Protein AF-A0A925I3B8-F1 (afdb_monomer_lite)

pLDDT: mean 71.31, std 17.59, range [42.91, 94.31]

Foldseek 3Di:
DDDDDDDDDDDDDDDDDDDDDDDPDPPPDPDDDDDDDDDPPPQADWDWDDDPNDIDTDGDNDDCPPHHDDDDDDDDDDD

Secondary structure (DSSP, 8-state):
-PPPP---------------------------------------EEEEEEETTEEEEEEESS--TT-PPPP----PPP-

Structure (mmCIF, N/CA/C/O backbone):
data_AF-A0A925I3B8-F1
#
_entry.id   AF-A0A925I3B8-F1
#
loop_
_atom_site.group_PDB
_atom_site.id
_atom_site.type_symbol
_atom_site.label_atom_id
_atom_site.label_alt_id
_atom_site.label_comp_id
_atom_site.label_asym_id
_atom_site.label_entity_id
_atom_site.label_seq_id
_atom_site.pdbx_PDB_ins_code
_atom_site.Cartn_x
_atom_site.Cartn_y
_atom_site.Cartn_z
_atom_site.occupancy
_atom_site.B_iso_or_equiv
_atom_site.auth_seq_id
_atom_site.auth_comp_id
_atom_site.auth_asym_id
_atom_site.auth_atom_id
_atom_site.pdbx_PDB_model_num
ATOM 1 N N . ALA A 1 1 ? 7.437 -1.843 -63.030 1.00 49.12 1 ALA A N 1
ATOM 2 C CA . ALA A 1 1 ? 8.874 -1.893 -63.367 1.00 49.12 1 ALA A CA 1
ATOM 3 C C . ALA A 1 1 ? 9.655 -1.282 -62.209 1.00 49.12 1 ALA A C 1
ATOM 5 O O . ALA A 1 1 ? 9.255 -0.224 -61.742 1.00 49.12 1 ALA A O 1
ATOM 6 N N . ALA A 1 2 ? 10.678 -1.968 -61.695 1.00 50.91 2 ALA A N 1
ATOM 7 C CA . ALA A 1 2 ? 11.512 -1.489 -60.591 1.00 50.91 2 ALA A CA 1
ATOM 8 C C . ALA A 1 2 ? 12.701 -0.691 -61.153 1.00 50.91 2 ALA A C 1
ATOM 10 O O . ALA A 1 2 ? 13.371 -1.167 -62.067 1.00 50.91 2 ALA A O 1
ATOM 11 N N . GLY A 1 3 ? 12.927 0.525 -60.653 1.00 49.94 3 GLY A N 1
ATOM 12 C CA . GLY A 1 3 ? 14.042 1.378 -61.071 1.00 49.94 3 GLY A CA 1
ATOM 13 C C . GLY A 1 3 ? 15.283 1.119 -60.221 1.00 49.94 3 GLY A C 1
ATOM 14 O O . GLY A 1 3 ? 15.190 1.091 -58.996 1.00 49.94 3 GLY A O 1
ATOM 15 N N . ALA A 1 4 ? 16.438 0.935 -60.859 1.00 72.38 4 ALA A N 1
ATOM 16 C CA . ALA A 1 4 ? 17.724 0.874 -60.175 1.00 72.38 4 ALA A CA 1
ATOM 17 C C . ALA A 1 4 ? 18.340 2.276 -60.109 1.00 72.38 4 ALA A C 1
ATOM 19 O O . ALA A 1 4 ? 18.384 2.987 -61.112 1.00 72.38 4 ALA A O 1
ATOM 20 N N . ILE A 1 5 ? 18.831 2.659 -58.932 1.00 58.25 5 ILE A N 1
ATOM 21 C CA . ILE A 1 5 ? 19.637 3.866 -58.750 1.00 58.25 5 ILE A CA 1
ATOM 22 C C . ILE A 1 5 ? 21.096 3.414 -58.716 1.00 58.25 5 ILE A C 1
ATOM 24 O O . ILE A 1 5 ? 21.484 2.650 -57.835 1.00 58.25 5 ILE A O 1
ATOM 28 N N . ALA A 1 6 ? 21.897 3.873 -59.675 1.00 55.62 6 ALA A N 1
ATOM 29 C CA . ALA A 1 6 ? 23.342 3.687 -59.676 1.00 55.62 6 ALA A CA 1
ATOM 30 C C . ALA A 1 6 ? 24.004 5.038 -59.382 1.00 55.62 6 ALA A C 1
ATOM 32 O O . ALA A 1 6 ? 23.925 5.960 -60.190 1.00 55.62 6 ALA A O 1
ATOM 33 N N . GLY A 1 7 ? 24.634 5.166 -58.215 1.00 54.81 7 GLY A N 1
ATOM 34 C CA . GLY A 1 7 ? 25.528 6.280 -57.902 1.00 54.81 7 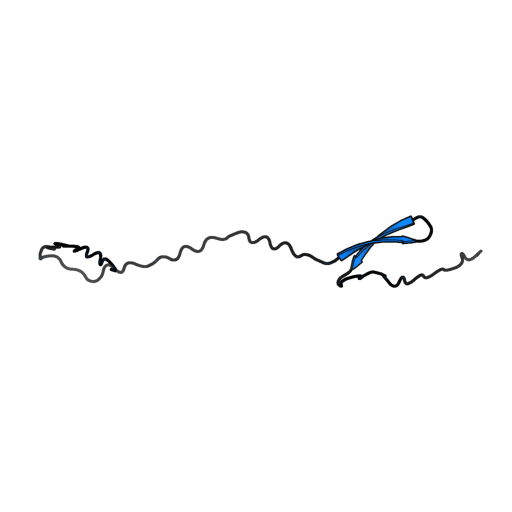GLY A CA 1
ATOM 35 C C . GLY A 1 7 ? 26.974 5.820 -58.052 1.00 54.81 7 GLY A C 1
ATOM 36 O O . GLY A 1 7 ? 27.377 4.867 -57.390 1.00 54.81 7 GLY A O 1
ATOM 37 N N . ALA A 1 8 ? 27.757 6.471 -58.912 1.00 72.19 8 ALA A N 1
ATOM 38 C CA . ALA A 1 8 ? 29.195 6.236 -59.001 1.00 72.19 8 ALA A CA 1
ATOM 39 C C . ALA A 1 8 ? 29.923 7.246 -58.110 1.00 72.19 8 ALA A C 1
ATOM 41 O O . ALA A 1 8 ? 29.795 8.454 -58.305 1.00 72.19 8 ALA A O 1
ATOM 42 N N . VAL A 1 9 ? 30.696 6.759 -57.139 1.00 67.81 9 VAL A N 1
ATOM 43 C CA . VAL A 1 9 ? 31.600 7.604 -56.352 1.00 67.81 9 VAL A CA 1
ATOM 44 C C . VAL A 1 9 ? 32.994 7.463 -56.955 1.00 67.81 9 VAL A C 1
ATOM 46 O O . VAL A 1 9 ? 33.641 6.430 -56.801 1.00 67.81 9 VAL A O 1
ATOM 49 N N . ALA A 1 10 ? 33.446 8.485 -57.681 1.00 62.84 10 ALA A N 1
ATOM 50 C CA . ALA A 1 10 ? 34.827 8.581 -58.141 1.00 62.84 10 ALA A CA 1
ATOM 51 C C . ALA A 1 10 ? 35.651 9.290 -57.058 1.00 62.84 10 ALA A C 1
ATOM 53 O O . ALA A 1 10 ? 35.483 10.485 -56.826 1.00 62.84 10 ALA A O 1
ATOM 54 N N . GLY A 1 11 ? 36.514 8.548 -56.3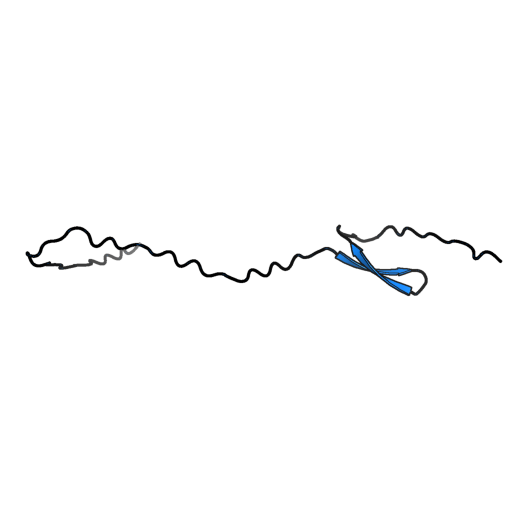63 1.00 52.47 11 GLY A N 1
ATOM 55 C CA . GLY A 1 11 ? 37.478 9.107 -55.419 1.00 52.47 11 GLY A CA 1
ATOM 56 C C . GLY A 1 11 ? 38.877 9.102 -56.024 1.00 52.47 11 GLY A C 1
ATOM 57 O O . GLY A 1 11 ? 39.477 8.039 -56.147 1.00 52.47 11 GLY A O 1
ATOM 58 N N . ASP A 1 12 ? 39.407 10.272 -56.379 1.00 59.00 12 ASP A N 1
ATOM 59 C CA . ASP A 1 12 ? 40.834 10.437 -56.670 1.00 59.00 12 ASP A CA 1
ATOM 60 C C . ASP A 1 12 ? 41.558 10.705 -55.342 1.00 59.00 12 ASP A C 1
ATOM 62 O O . ASP A 1 12 ? 41.301 11.705 -54.666 1.00 59.00 12 ASP A O 1
ATOM 66 N N . ARG A 1 13 ? 42.443 9.793 -54.932 1.00 58.59 13 ARG A N 1
ATOM 67 C CA . ARG A 1 13 ? 43.477 10.098 -53.938 1.00 58.59 13 ARG A CA 1
ATOM 68 C C . ARG A 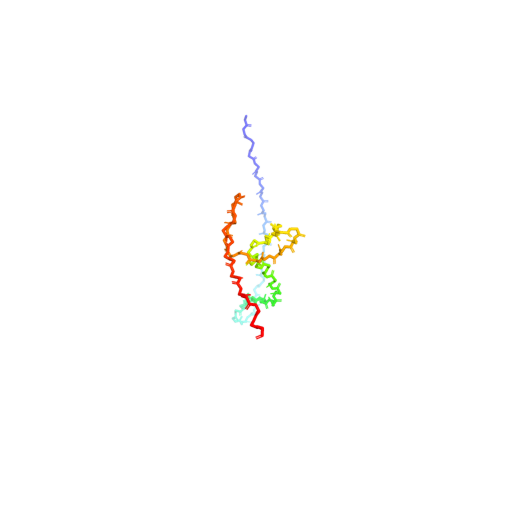1 13 ? 44.838 9.717 -54.496 1.00 58.59 13 ARG A C 1
ATOM 70 O O . ARG A 1 13 ? 45.334 8.618 -54.271 1.00 58.59 13 ARG A O 1
ATOM 77 N N . ARG A 1 14 ? 45.473 10.675 -55.167 1.00 45.97 14 ARG A N 1
ATOM 78 C CA . ARG A 1 14 ? 46.935 10.755 -55.252 1.00 45.97 14 ARG A CA 1
ATOM 79 C C . ARG A 1 14 ? 47.481 11.211 -53.900 1.00 45.97 14 ARG A C 1
ATOM 81 O O . ARG A 1 14 ? 47.285 12.360 -53.516 1.00 45.97 14 ARG A O 1
ATOM 88 N N . VAL A 1 15 ? 48.174 10.327 -53.186 1.00 52.06 15 VAL A N 1
ATOM 89 C CA . VAL A 1 15 ? 48.996 10.709 -52.031 1.00 52.06 15 VAL A CA 1
ATOM 90 C C . VAL A 1 15 ? 50.458 10.547 -52.419 1.00 52.06 15 VAL A C 1
ATOM 92 O O . VAL A 1 15 ? 50.895 9.493 -52.875 1.00 52.06 15 VAL A O 1
ATOM 95 N N . ASN A 1 16 ? 51.150 11.674 -52.311 1.00 46.50 16 ASN A N 1
ATOM 96 C CA . ASN A 1 16 ? 52.512 11.941 -52.729 1.00 46.50 16 ASN A CA 1
ATOM 97 C C . ASN A 1 16 ? 53.528 11.046 -52.001 1.00 46.50 16 ASN A C 1
ATOM 99 O O . ASN A 1 16 ? 53.400 10.776 -50.809 1.00 46.50 16 ASN A O 1
ATOM 103 N N . SER A 1 17 ? 54.540 10.616 -52.747 1.00 52.19 17 SER A N 1
ATOM 104 C CA . SER A 1 17 ? 55.681 9.842 -52.273 1.00 52.19 17 SER A CA 1
ATOM 105 C C . SER A 1 17 ? 56.566 10.688 -51.357 1.00 52.19 17 SER A C 1
ATOM 107 O O . SER A 1 17 ? 57.005 11.768 -51.746 1.00 52.19 17 SER A O 1
ATOM 109 N N . GLY A 1 18 ? 56.872 10.163 -50.170 1.00 48.28 18 GLY A N 1
ATOM 110 C CA . GLY A 1 18 ? 57.990 10.625 -49.353 1.00 48.28 18 GLY A CA 1
ATOM 111 C C . GLY A 1 18 ? 57.634 10.827 -47.886 1.00 48.28 18 GLY A C 1
ATOM 112 O O . GLY A 1 18 ? 56.683 11.533 -47.576 1.00 48.28 18 GLY A O 1
ATOM 113 N N . ASN A 1 19 ? 58.482 10.263 -47.018 1.00 44.94 19 ASN A N 1
ATOM 114 C CA . ASN A 1 19 ? 58.636 10.529 -45.581 1.00 44.94 19 ASN A CA 1
ATOM 115 C C . ASN A 1 19 ? 58.190 9.385 -44.640 1.00 44.94 19 ASN A C 1
ATOM 117 O O . ASN A 1 19 ? 57.052 9.307 -44.197 1.00 44.94 19 ASN A O 1
ATOM 121 N N . THR A 1 20 ? 59.152 8.496 -44.364 1.00 43.44 20 THR A N 1
ATOM 122 C CA . THR A 1 20 ? 59.561 8.024 -43.022 1.00 43.44 20 THR A CA 1
ATOM 123 C C . THR A 1 20 ? 58.529 7.990 -41.890 1.00 43.44 20 THR A C 1
ATOM 125 O O . THR A 1 20 ? 58.069 9.026 -41.424 1.00 43.44 20 THR A O 1
ATOM 128 N N . GLY A 1 21 ? 58.365 6.802 -41.300 1.00 42.91 21 GLY A N 1
ATOM 129 C CA . GLY A 1 21 ? 57.899 6.640 -39.919 1.00 42.91 21 GLY A CA 1
ATOM 130 C C . GLY A 1 21 ? 56.617 5.826 -39.826 1.00 42.91 21 GLY A C 1
ATOM 131 O O . GLY A 1 21 ? 55.584 6.204 -40.365 1.00 42.91 21 GLY A O 1
ATOM 132 N N . GLY A 1 22 ? 56.702 4.672 -39.170 1.00 44.38 22 GLY A N 1
ATOM 133 C CA . GLY A 1 22 ? 55.606 3.722 -39.058 1.00 44.38 22 GLY A CA 1
ATOM 134 C C . GLY A 1 22 ? 54.396 4.279 -38.309 1.00 44.38 22 GLY A C 1
ATOM 135 O O . GLY A 1 22 ? 54.532 4.876 -37.249 1.00 44.38 22 GLY A O 1
ATOM 136 N N . GLY A 1 23 ? 53.221 3.995 -38.874 1.00 43.53 23 GLY A N 1
ATOM 137 C CA . GLY A 1 23 ? 51.969 3.754 -38.161 1.00 43.53 23 GLY A CA 1
ATOM 138 C C . GLY A 1 23 ? 51.418 4.906 -37.329 1.00 43.53 23 GLY A C 1
ATOM 139 O O . GLY A 1 23 ? 51.576 4.922 -36.113 1.00 43.53 23 GLY A O 1
ATOM 140 N N . MET A 1 24 ? 50.622 5.782 -37.947 1.00 47.50 24 MET A N 1
ATOM 141 C CA . MET A 1 24 ? 49.567 6.464 -37.195 1.00 47.50 24 MET A CA 1
ATOM 142 C C . MET A 1 24 ? 48.513 5.416 -36.815 1.00 47.50 24 MET A C 1
ATOM 144 O O . MET A 1 24 ? 47.669 5.051 -37.629 1.00 47.50 24 MET A O 1
ATOM 148 N N . GLN A 1 25 ? 48.603 4.871 -35.601 1.00 51.38 25 GLN A N 1
ATOM 149 C CA . GLN A 1 25 ? 47.510 4.092 -35.031 1.00 51.38 25 GLN A CA 1
ATOM 150 C C . GLN A 1 25 ? 46.429 5.064 -34.560 1.00 51.38 25 GLN A C 1
ATOM 152 O O . GLN A 1 25 ? 46.592 5.752 -33.554 1.00 51.38 25 GLN A O 1
ATOM 157 N N . GLU A 1 26 ? 45.318 5.129 -35.292 1.00 52.88 26 GLU A N 1
ATOM 158 C CA . GLU A 1 26 ? 44.090 5.766 -34.819 1.00 52.88 26 GLU A CA 1
ATOM 159 C C . GLU A 1 26 ? 43.557 4.960 -33.627 1.00 52.88 26 GLU A C 1
ATOM 161 O O . GLU A 1 26 ? 42.826 3.979 -33.769 1.00 52.88 26 GLU A O 1
ATOM 166 N N . GLN A 1 27 ? 43.983 5.328 -32.421 1.00 58.03 27 GLN A N 1
ATOM 167 C CA . GLN A 1 27 ? 43.476 4.716 -31.204 1.00 58.03 27 GLN A CA 1
ATOM 168 C C . GLN A 1 27 ? 42.017 5.159 -31.038 1.00 58.03 27 GLN A C 1
ATOM 170 O O . GLN A 1 27 ? 41.742 6.324 -30.754 1.00 58.03 27 GLN A O 1
ATOM 175 N N . GLN A 1 28 ? 41.063 4.242 -31.216 1.00 54.62 28 GLN A N 1
ATOM 176 C CA . GLN A 1 28 ? 39.662 4.497 -30.884 1.00 54.62 28 GLN A CA 1
ATOM 177 C C . GLN A 1 28 ? 39.542 4.662 -29.364 1.00 54.62 28 GLN A C 1
ATOM 179 O O . GLN A 1 28 ? 39.387 3.694 -28.619 1.00 54.62 28 GLN A O 1
ATOM 184 N N . VAL A 1 29 ? 39.675 5.898 -28.881 1.00 65.12 29 VAL A N 1
ATOM 185 C CA . VAL A 1 29 ? 39.531 6.207 -27.459 1.00 65.12 29 VAL A CA 1
ATOM 186 C C . VAL A 1 29 ? 38.053 6.094 -27.100 1.00 65.12 29 VAL A C 1
ATOM 188 O O . VAL A 1 29 ? 37.241 6.962 -27.419 1.00 65.12 29 VAL A O 1
ATOM 191 N N . ARG A 1 30 ? 37.686 5.003 -26.426 1.00 56.38 30 ARG A N 1
ATOM 192 C CA . ARG A 1 30 ? 36.346 4.823 -25.868 1.00 56.38 30 ARG A CA 1
ATOM 193 C C . ARG A 1 30 ? 36.192 5.738 -24.654 1.00 56.38 30 ARG A C 1
ATOM 195 O O . ARG A 1 30 ? 36.683 5.430 -23.572 1.00 56.38 30 ARG A O 1
ATOM 202 N N . GLN A 1 31 ? 35.509 6.865 -24.831 1.00 65.94 31 GLN A N 1
ATOM 203 C CA . GLN A 1 31 ? 35.162 7.755 -23.725 1.00 65.94 31 GLN A CA 1
ATOM 204 C C . GLN A 1 31 ? 33.967 7.180 -22.959 1.00 65.94 31 GLN A C 1
ATOM 206 O O . GLN A 1 31 ? 32.810 7.339 -23.348 1.00 65.94 31 GLN A O 1
ATOM 211 N N . CYS A 1 32 ? 34.247 6.472 -21.868 1.00 75.12 32 CYS A N 1
ATOM 212 C CA . CYS A 1 32 ? 33.224 6.096 -20.902 1.00 75.12 32 CYS A CA 1
ATOM 213 C C . CYS A 1 32 ? 32.902 7.327 -20.046 1.00 75.12 32 CYS A C 1
ATOM 215 O O . CYS A 1 32 ? 33.757 7.800 -19.302 1.00 75.12 32 CYS A O 1
ATOM 217 N N . ARG A 1 33 ? 31.679 7.853 -20.153 1.00 70.81 33 ARG A N 1
ATOM 218 C CA . ARG A 1 33 ? 31.161 8.864 -19.224 1.00 70.81 33 ARG A CA 1
ATOM 219 C C . ARG A 1 33 ? 30.326 8.177 -18.149 1.00 70.81 33 ARG A C 1
ATOM 221 O O . ARG A 1 33 ? 29.538 7.286 -18.470 1.00 70.81 33 ARG A O 1
ATOM 228 N N . THR A 1 34 ? 30.482 8.598 -16.900 1.00 61.75 34 THR A N 1
ATOM 229 C CA . THR A 1 34 ? 29.584 8.195 -15.816 1.00 61.75 34 THR A CA 1
ATOM 230 C C . THR A 1 34 ? 28.206 8.764 -16.128 1.00 61.75 34 THR A C 1
ATOM 232 O O . THR A 1 34 ? 28.037 9.979 -16.204 1.00 61.75 34 THR A O 1
ATOM 235 N N . VAL A 1 35 ? 27.245 7.887 -16.406 1.00 70.44 35 VAL A N 1
ATOM 236 C CA . VAL A 1 35 ? 25.836 8.259 -16.541 1.00 70.44 35 VAL A CA 1
ATOM 237 C C . VAL A 1 35 ? 25.147 7.914 -15.231 1.00 70.44 35 VAL A C 1
ATOM 239 O O . VAL A 1 35 ? 25.232 6.775 -14.773 1.00 70.44 35 VAL A O 1
ATOM 242 N N . ASP A 1 36 ? 24.488 8.893 -14.618 1.00 47.88 36 ASP A N 1
ATOM 243 C CA . ASP A 1 36 ? 23.649 8.643 -13.451 1.00 47.88 36 ASP A CA 1
ATOM 244 C C . ASP A 1 36 ? 22.467 7.768 -13.878 1.00 47.88 36 ASP A C 1
ATOM 246 O O . ASP A 1 36 ? 21.616 8.177 -14.670 1.00 47.88 36 ASP A O 1
ATOM 250 N N . HIS A 1 37 ? 22.440 6.529 -13.390 1.00 57.88 37 HIS A N 1
ATOM 251 C CA . HIS A 1 37 ? 21.374 5.577 -13.672 1.00 57.88 37 HIS A CA 1
ATOM 252 C C . HIS A 1 37 ? 20.419 5.524 -12.479 1.00 57.88 37 HIS A C 1
ATOM 254 O O . HIS A 1 37 ? 20.617 4.767 -11.529 1.00 57.88 37 HIS A O 1
ATOM 260 N N . TRP A 1 38 ? 19.379 6.353 -12.524 1.00 56.25 38 TRP A N 1
ATOM 261 C CA . TRP A 1 38 ? 18.293 6.319 -11.549 1.00 56.25 38 TRP A CA 1
ATOM 262 C C . TRP A 1 38 ? 17.316 5.202 -11.922 1.00 56.25 38 TRP A C 1
ATOM 264 O O . TRP A 1 38 ? 16.450 5.375 -12.777 1.00 56.25 38 TRP A O 1
ATOM 274 N N . VAL A 1 39 ? 17.464 4.035 -11.293 1.00 59.22 39 VAL A N 1
ATOM 275 C CA . VAL A 1 39 ? 16.475 2.956 -11.402 1.00 59.22 39 VAL A CA 1
ATOM 276 C C . VAL A 1 39 ? 15.368 3.233 -10.395 1.00 59.22 39 VAL A C 1
ATOM 278 O O . VAL A 1 39 ? 15.563 3.068 -9.192 1.00 59.22 39 VAL A O 1
ATOM 281 N N . SER A 1 40 ? 14.199 3.649 -10.880 1.00 58.53 40 SER A N 1
ATOM 282 C CA . SER A 1 40 ? 12.988 3.655 -10.062 1.00 58.53 40 SER A CA 1
ATOM 283 C C . SER A 1 40 ? 12.577 2.200 -9.842 1.00 58.53 40 SER A C 1
ATOM 285 O O . SER A 1 40 ? 12.028 1.551 -10.732 1.00 58.53 40 SER A O 1
ATOM 287 N N . GLN A 1 41 ? 12.948 1.637 -8.693 1.00 60.53 41 GLN A N 1
ATOM 288 C CA . GLN A 1 41 ? 12.454 0.326 -8.298 1.00 60.53 41 GLN A CA 1
ATOM 289 C C . GLN A 1 41 ? 11.003 0.514 -7.839 1.00 60.53 41 GLN A C 1
ATOM 291 O O . GLN A 1 41 ? 10.733 1.175 -6.836 1.00 60.53 41 GLN A O 1
ATOM 296 N N . ASN A 1 42 ? 10.053 -0.016 -8.612 1.00 61.91 42 ASN A N 1
ATOM 2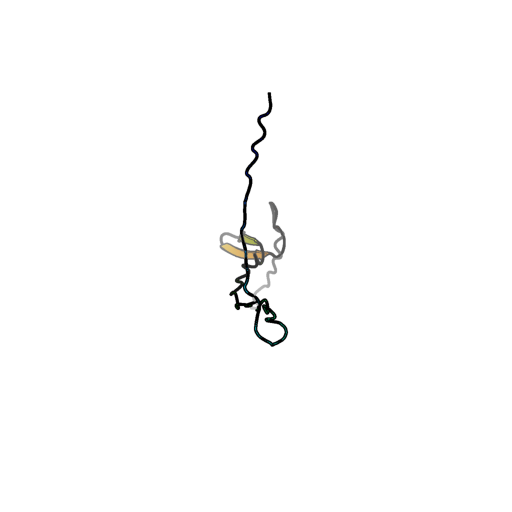97 C CA . ASN A 1 42 ? 8.665 -0.140 -8.176 1.00 61.91 42 ASN A CA 1
ATOM 298 C C . ASN A 1 42 ? 8.641 -1.160 -7.024 1.00 61.91 42 ASN A C 1
ATOM 300 O O . ASN A 1 42 ? 8.596 -2.365 -7.251 1.00 61.91 42 ASN A O 1
ATOM 304 N N . ASN A 1 43 ? 8.753 -0.673 -5.786 1.00 70.88 43 ASN A N 1
ATOM 305 C CA . ASN A 1 43 ? 9.040 -1.493 -4.601 1.00 70.88 43 ASN A CA 1
ATOM 306 C C . ASN A 1 43 ? 7.844 -2.296 -4.061 1.00 70.88 43 ASN A C 1
ATOM 308 O O . ASN A 1 43 ? 7.981 -2.981 -3.047 1.00 70.88 43 ASN A O 1
ATOM 312 N N . GLY A 1 44 ? 6.683 -2.232 -4.711 1.00 85.00 44 GLY A N 1
ATOM 313 C CA . GLY A 1 44 ? 5.510 -3.002 -4.319 1.00 85.00 44 GLY A CA 1
ATOM 314 C C . GLY A 1 44 ? 4.196 -2.332 -4.694 1.00 85.00 44 GLY A C 1
ATOM 315 O O . GLY A 1 44 ? 4.154 -1.396 -5.494 1.00 85.00 44 GLY A O 1
ATOM 316 N N . TYR A 1 45 ? 3.130 -2.840 -4.091 1.00 87.56 45 TYR A N 1
ATOM 317 C CA . TYR A 1 45 ? 1.772 -2.334 -4.207 1.00 87.56 45 TYR A CA 1
ATOM 318 C C . TYR A 1 45 ? 1.434 -1.537 -2.953 1.00 87.56 45 TYR A C 1
ATOM 320 O O . TYR A 1 45 ? 1.456 -2.078 -1.845 1.00 87.56 45 TYR A O 1
ATOM 328 N N . GLU A 1 46 ? 1.111 -0.258 -3.128 1.00 91.12 46 GLU A N 1
ATOM 329 C CA . GLU A 1 46 ? 0.517 0.535 -2.059 1.00 91.12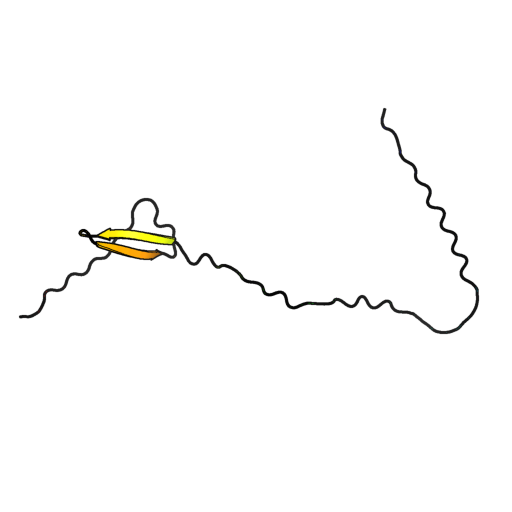 46 GLU A CA 1
ATOM 330 C C . GLU A 1 46 ? -0.959 0.169 -1.934 1.00 91.12 46 GLU A C 1
ATOM 332 O O . GLU A 1 46 ? -1.738 0.323 -2.874 1.00 91.12 46 GLU A O 1
ATOM 337 N N . VAL A 1 47 ? -1.345 -0.335 -0.767 1.00 91.38 47 VAL A N 1
ATOM 338 C CA . VAL A 1 47 ? -2.696 -0.818 -0.508 1.00 91.38 47 VAL A CA 1
ATOM 339 C C . VAL A 1 47 ? -3.305 -0.003 0.612 1.00 91.38 47 VAL A C 1
ATOM 341 O O . VAL A 1 47 ? -2.822 -0.027 1.744 1.00 91.38 47 VAL A O 1
ATOM 344 N N . THR A 1 48 ? -4.391 0.693 0.289 1.00 93.12 48 THR A N 1
ATOM 345 C CA . THR A 1 48 ? -5.207 1.417 1.262 1.00 93.12 48 THR A CA 1
ATOM 346 C C . THR A 1 48 ? -6.496 0.644 1.525 1.00 93.12 48 THR A C 1
ATOM 348 O O . THR A 1 48 ? -7.193 0.270 0.583 1.00 93.12 48 THR A O 1
ATOM 351 N N . TYR A 1 49 ? -6.813 0.394 2.796 1.00 90.62 49 TYR A N 1
ATOM 352 C CA . TYR A 1 49 ? -8.009 -0.343 3.213 1.00 90.62 49 TYR A CA 1
ATOM 353 C C . TYR A 1 49 ? -8.680 0.299 4.431 1.00 90.62 49 TYR A C 1
ATOM 355 O O . TYR A 1 49 ? -8.004 0.843 5.304 1.00 90.62 49 TYR A O 1
ATOM 363 N N . ASP A 1 50 ? -10.009 0.197 4.511 1.00 92.94 50 ASP A N 1
ATOM 364 C CA . ASP A 1 50 ? -10.766 0.564 5.710 1.00 92.94 50 ASP A CA 1
ATOM 365 C C . ASP A 1 50 ? -10.886 -0.638 6.651 1.00 92.94 50 ASP A C 1
ATOM 367 O O . ASP A 1 50 ? -11.295 -1.732 6.251 1.00 92.94 50 ASP A O 1
ATOM 371 N N . TYR A 1 51 ? -10.547 -0.432 7.920 1.00 90.31 51 TYR A N 1
ATOM 372 C CA . TYR A 1 51 ? -10.839 -1.380 8.981 1.00 90.31 51 TYR A CA 1
ATOM 373 C C . TYR A 1 51 ? -11.443 -0.651 10.179 1.00 90.31 51 TYR A C 1
ATOM 375 O O . TYR A 1 51 ? -10.774 0.128 10.859 1.00 90.31 51 TYR A O 1
ATOM 383 N N . ARG A 1 52 ? -12.720 -0.938 10.462 1.00 92.19 52 ARG A N 1
ATOM 384 C CA . ARG A 1 52 ? -13.499 -0.319 11.552 1.00 92.19 52 ARG A CA 1
ATOM 385 C C . ARG A 1 52 ? -13.566 1.215 11.447 1.00 92.19 52 ARG A C 1
ATOM 387 O O . ARG A 1 52 ? -13.473 1.899 12.467 1.00 92.19 52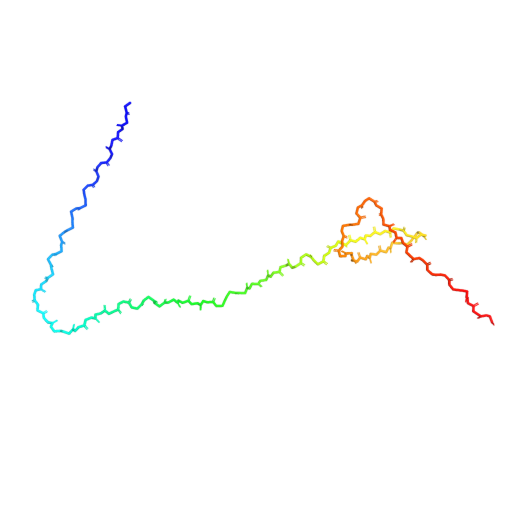 ARG A O 1
ATOM 394 N N . GLY A 1 53 ? -13.732 1.751 10.235 1.00 94.31 53 GLY A N 1
ATOM 395 C CA . GLY A 1 53 ? -13.863 3.195 10.007 1.00 94.31 53 GLY A CA 1
ATOM 396 C C . GLY A 1 53 ? -12.541 3.961 10.091 1.00 94.31 53 GLY A C 1
ATOM 397 O O . GLY A 1 53 ? -12.537 5.172 10.316 1.00 94.31 53 GLY A O 1
ATOM 398 N N . ARG A 1 54 ? -11.412 3.256 9.982 1.00 91.81 54 ARG A N 1
ATOM 399 C CA . ARG A 1 54 ? -10.072 3.837 9.907 1.00 91.81 54 ARG A CA 1
ATOM 400 C C . ARG A 1 54 ? -9.400 3.338 8.642 1.00 91.81 54 ARG A C 1
ATOM 402 O O . ARG A 1 54 ? -9.326 2.132 8.418 1.00 91.81 54 ARG A O 1
ATOM 409 N N . ASN A 1 55 ? -8.864 4.275 7.868 1.00 93.69 55 ASN A N 1
ATOM 410 C CA . ASN A 1 55 ? -8.049 3.957 6.706 1.00 93.69 55 ASN A CA 1
ATOM 411 C C . ASN A 1 55 ? -6.627 3.611 7.144 1.00 93.69 55 ASN A C 1
ATOM 413 O O . ASN A 1 55 ? -6.013 4.331 7.933 1.00 93.69 55 ASN A O 1
ATOM 417 N N . TYR A 1 56 ? -6.108 2.525 6.592 1.00 90.69 56 TYR A N 1
ATOM 418 C CA . TYR A 1 56 ? -4.740 2.072 6.770 1.00 90.69 56 TYR A CA 1
ATOM 419 C C . TYR A 1 56 ? -4.088 1.943 5.404 1.00 90.69 56 TYR A C 1
ATOM 421 O O . TYR A 1 56 ? -4.700 1.413 4.480 1.00 90.69 56 TYR A O 1
ATOM 429 N N . THR A 1 57 ? -2.837 2.378 5.301 1.00 90.94 57 THR A N 1
ATOM 430 C CA . THR A 1 57 ? -2.024 2.227 4.094 1.00 90.94 57 THR A CA 1
ATOM 431 C C . THR A 1 57 ? -0.839 1.332 4.413 1.00 90.94 57 THR A C 1
ATOM 433 O O . THR A 1 57 ? -0.173 1.499 5.437 1.00 90.94 57 THR A O 1
ATOM 436 N N . THR A 1 58 ? -0.595 0.342 3.563 1.00 89.12 58 THR A N 1
ATOM 437 C CA . THR A 1 58 ? 0.516 -0.594 3.715 1.00 89.12 58 THR A CA 1
ATOM 438 C C . THR A 1 58 ? 1.137 -0.914 2.364 1.00 89.12 58 THR A C 1
ATOM 440 O O . THR A 1 58 ? 0.469 -0.845 1.336 1.00 89.12 58 THR A O 1
ATOM 443 N N . MET A 1 59 ? 2.420 -1.267 2.369 1.00 90.12 59 MET A N 1
ATOM 444 C CA . MET A 1 59 ? 3.123 -1.730 1.177 1.00 90.12 59 MET A CA 1
ATOM 445 C C . MET A 1 59 ? 3.144 -3.254 1.156 1.00 90.12 59 MET A C 1
ATOM 447 O O . MET A 1 59 ? 3.590 -3.894 2.109 1.00 90.12 59 MET A O 1
ATOM 451 N N . MET A 1 60 ? 2.679 -3.832 0.054 1.00 88.44 60 MET A N 1
ATOM 452 C CA . MET A 1 60 ? 2.692 -5.270 -0.190 1.00 88.44 60 MET A CA 1
ATOM 453 C C . MET A 1 60 ? 3.708 -5.604 -1.282 1.00 88.44 60 MET A C 1
ATOM 455 O O . MET A 1 60 ? 3.760 -4.953 -2.321 1.00 88.44 60 MET A O 1
ATOM 459 N N . SER A 1 61 ? 4.514 -6.643 -1.063 1.00 89.25 61 SER A N 1
ATOM 460 C CA . SER A 1 61 ? 5.500 -7.121 -2.046 1.00 89.25 61 SER A CA 1
ATOM 461 C C . SER A 1 61 ? 4.885 -7.955 -3.176 1.00 89.25 61 SER A C 1
ATOM 463 O O . SER A 1 61 ? 5.583 -8.337 -4.112 1.00 89.25 61 SER A O 1
ATOM 465 N N . TYR A 1 62 ? 3.591 -8.260 -3.084 1.00 86.19 62 TYR A N 1
ATOM 466 C CA . TYR A 1 62 ? 2.835 -9.060 -4.038 1.00 86.19 62 TYR A CA 1
ATOM 467 C C . TYR A 1 62 ? 1.511 -8.376 -4.369 1.00 86.19 62 TYR A C 1
ATOM 469 O O . TYR A 1 62 ? 1.023 -7.556 -3.588 1.00 86.19 62 TYR A O 1
ATOM 477 N N . ASP A 1 63 ? 0.950 -8.730 -5.525 1.00 86.69 63 ASP A N 1
ATOM 478 C CA . ASP A 1 63 ? -0.332 -8.204 -5.991 1.00 86.69 63 ASP A CA 1
ATOM 479 C C . ASP A 1 63 ? -1.446 -8.540 -4.975 1.00 86.69 63 ASP A C 1
ATOM 481 O O . ASP A 1 63 ? -1.664 -9.723 -4.684 1.00 86.69 63 ASP A O 1
ATOM 485 N N . PRO A 1 64 ? -2.132 -7.533 -4.400 1.00 89.50 64 PRO A N 1
ATOM 486 C CA . PRO A 1 64 ? -3.199 -7.746 -3.424 1.00 89.50 64 PRO A CA 1
ATOM 487 C C . PRO A 1 64 ? -4.451 -8.418 -4.004 1.00 89.50 64 PRO A C 1
ATOM 489 O O . PRO A 1 64 ? -5.245 -8.967 -3.234 1.00 89.50 64 PRO A O 1
ATOM 492 N N . GLY A 1 65 ? -4.654 -8.377 -5.324 1.00 89.69 65 GLY A N 1
ATOM 493 C CA . GLY A 1 65 ? -5.895 -8.812 -5.961 1.00 89.69 65 GLY A CA 1
ATOM 494 C C . GLY A 1 65 ? -7.125 -8.029 -5.476 1.00 89.69 65 GLY A C 1
ATOM 495 O O . GLY A 1 65 ? -7.029 -6.901 -4.996 1.00 89.69 65 GLY A O 1
ATOM 496 N N . GLU A 1 66 ? -8.312 -8.635 -5.580 1.00 89.12 66 GLU A N 1
ATOM 497 C CA . GLU A 1 66 ? -9.578 -7.994 -5.175 1.00 89.12 66 GLU A CA 1
ATOM 498 C C . GLU A 1 66 ? -9.780 -7.924 -3.652 1.00 89.12 66 GLU A C 1
ATOM 500 O O . GLU A 1 66 ? -10.599 -7.144 -3.161 1.00 89.12 66 GLU A O 1
ATOM 505 N N . ARG A 1 67 ? -9.101 -8.790 -2.886 1.00 86.94 67 ARG A N 1
ATOM 506 C CA . ARG A 1 67 ? -9.303 -8.946 -1.439 1.00 86.94 67 ARG A CA 1
ATOM 507 C C . ARG A 1 67 ? -8.008 -9.318 -0.735 1.00 86.94 67 ARG A C 1
ATOM 509 O O . ARG A 1 67 ? -7.371 -10.309 -1.080 1.00 86.94 67 ARG A O 1
ATOM 516 N N . ILE A 1 68 ? -7.716 -8.613 0.354 1.00 88.69 68 ILE A N 1
ATOM 517 C CA . ILE A 1 68 ? -6.566 -8.887 1.222 1.00 88.69 68 ILE A CA 1
ATOM 518 C C . ILE A 1 68 ? -6.981 -9.601 2.515 1.00 88.69 68 ILE A C 1
ATOM 520 O O . ILE A 1 68 ? -8.070 -9.386 3.049 1.00 88.69 68 ILE A O 1
ATOM 524 N N . LYS A 1 69 ? -6.098 -10.455 3.048 1.00 89.00 69 LYS A N 1
ATOM 525 C CA . LYS A 1 69 ? -6.290 -11.108 4.353 1.00 89.00 69 LYS A CA 1
ATOM 526 C C . LYS A 1 69 ? -5.678 -10.249 5.454 1.00 89.00 69 LYS A C 1
ATOM 528 O O . LYS A 1 69 ? -4.465 -10.064 5.489 1.00 89.00 69 LYS A O 1
ATOM 533 N N . LEU A 1 70 ? -6.506 -9.781 6.383 1.00 89.31 70 LEU A N 1
ATOM 534 C CA . LEU A 1 70 ? -6.052 -8.997 7.530 1.00 89.31 70 LEU A CA 1
ATOM 535 C C . LEU A 1 70 ? -5.795 -9.905 8.737 1.00 89.31 70 LEU A C 1
ATOM 537 O O . LEU A 1 70 ? -6.660 -10.687 9.132 1.00 89.31 70 LEU A O 1
ATOM 541 N N . ARG A 1 71 ? -4.612 -9.783 9.350 1.00 88.62 71 ARG A N 1
ATOM 542 C CA . ARG A 1 71 ? -4.319 -10.381 10.659 1.00 88.62 71 ARG A CA 1
ATOM 543 C C . ARG A 1 71 ? -4.583 -9.339 11.739 1.00 88.62 71 ARG A C 1
ATOM 545 O O . ARG A 1 71 ? -3.894 -8.327 11.794 1.00 88.62 71 ARG A O 1
ATOM 552 N N . VAL A 1 72 ? -5.544 -9.617 12.612 1.00 88.62 72 VAL A N 1
ATOM 553 C CA . VAL A 1 72 ? -5.918 -8.728 13.717 1.00 88.62 72 VAL A CA 1
ATOM 554 C C . VAL A 1 72 ? -5.578 -9.420 15.032 1.00 88.62 72 VAL A C 1
ATOM 556 O O . VAL A 1 72 ? -6.045 -10.530 15.272 1.00 88.62 72 VAL A O 1
ATOM 559 N N . SER A 1 73 ? -4.784 -8.762 15.878 1.00 89.62 73 SER A N 1
ATOM 560 C CA . SER A 1 73 ? -4.583 -9.159 17.275 1.00 89.62 73 SER A CA 1
ATOM 561 C C . SER A 1 73 ? -5.249 -8.126 18.177 1.00 89.62 73 SER A C 1
ATOM 563 O O . SER A 1 73 ? -5.090 -6.926 17.949 1.00 89.62 73 SER A O 1
ATOM 565 N N . ILE A 1 74 ? -6.031 -8.579 19.155 1.00 87.06 74 ILE A N 1
ATOM 566 C CA . ILE A 1 74 ? -6.726 -7.718 20.117 1.00 87.06 74 ILE A CA 1
ATOM 567 C C . ILE A 1 74 ? -6.378 -8.232 21.507 1.00 87.06 74 ILE A C 1
ATOM 569 O O . ILE A 1 74 ? -6.699 -9.372 21.836 1.00 87.06 74 ILE A O 1
ATOM 573 N N . GLU A 1 75 ? -5.750 -7.384 22.313 1.00 91.31 75 GLU A N 1
ATOM 574 C CA . GLU A 1 75 ? -5.351 -7.709 23.679 1.00 91.31 75 GLU A CA 1
ATOM 575 C C . GLU A 1 75 ? -6.135 -6.831 24.668 1.00 91.31 75 GLU A C 1
ATOM 577 O O . GLU A 1 75 ? -6.275 -5.624 24.443 1.00 91.31 75 GLU A O 1
ATOM 582 N N . PRO A 1 76 ? -6.706 -7.412 25.738 1.00 86.62 76 PRO A N 1
ATOM 583 C CA . PRO A 1 76 ? -7.407 -6.652 26.762 1.00 86.62 76 PRO A CA 1
ATOM 584 C C . PRO A 1 76 ? -6.426 -5.852 27.625 1.00 86.62 76 PRO A C 1
ATOM 586 O O . PRO A 1 76 ? -5.339 -6.321 27.957 1.00 86.62 76 PRO A O 1
ATOM 589 N N . MET A 1 77 ? -6.836 -4.655 28.046 1.00 88.94 77 MET A N 1
ATOM 590 C CA . MET A 1 77 ? -6.075 -3.873 29.020 1.00 88.94 77 MET A CA 1
ATOM 591 C C . MET A 1 77 ? -6.221 -4.507 30.407 1.00 88.94 77 MET A C 1
ATOM 593 O O . MET A 1 77 ? -7.342 -4.708 30.880 1.00 88.94 77 MET A O 1
ATOM 597 N N . GLN A 1 78 ? -5.098 -4.831 31.051 1.00 81.69 78 GLN A N 1
ATOM 598 C CA . GLN A 1 78 ? -5.094 -5.340 32.421 1.00 81.69 78 GLN A CA 1
ATOM 599 C C . GLN A 1 78 ? -5.495 -4.206 33.374 1.00 81.69 78 GLN A C 1
ATOM 601 O O . GLN A 1 78 ? -4.981 -3.092 33.262 1.00 81.69 78 GLN A O 1
ATOM 606 N N . ARG A 1 79 ? -6.472 -4.484 34.238 1.00 71.81 79 ARG A N 1
ATOM 607 C CA . ARG A 1 79 ? -7.060 -3.527 35.180 1.00 71.81 79 ARG A CA 1
ATOM 608 C C . ARG A 1 79 ? -6.277 -3.475 36.483 1.00 71.81 79 ARG A C 1
ATOM 610 O O . ARG A 1 79 ? -5.835 -4.561 36.918 1.00 71.81 79 ARG A O 1
#

Sequence (79 aa):
AAGAIAGAVAGDRRVNSGNTGGGMQEQQVRQCRTVDHWVSQNNGYEVTYDYRGRNYTTMMSYDPGERIKLRVSIEPMQR

Radius of gyration: 36.13 Å; chains: 1; bounding box: 73×23×98 Å